Protein AF-A0A818DZ28-F1 (afdb_monomer)

Structure (mmCIF, N/CA/C/O backbone):
data_AF-A0A818DZ28-F1
#
_entry.id   AF-A0A818DZ28-F1
#
loop_
_atom_site.group_PDB
_atom_site.id
_atom_site.type_symbol
_atom_site.label_atom_id
_atom_site.label_alt_id
_atom_site.label_comp_id
_atom_site.label_asym_id
_atom_site.label_entity_id
_atom_site.label_seq_id
_atom_site.pdbx_PDB_ins_code
_atom_site.Cartn_x
_atom_site.Cartn_y
_atom_site.Cartn_z
_atom_site.occupancy
_atom_site.B_iso_or_equiv
_atom_site.auth_seq_id
_atom_site.auth_comp_id
_atom_site.auth_asym_id
_atom_site.auth_atom_id
_atom_site.pdbx_PDB_model_num
ATOM 1 N N . MET A 1 1 ? 13.910 -17.645 -46.903 1.00 55.16 1 MET A N 1
ATOM 2 C CA . MET A 1 1 ? 12.632 -18.043 -47.536 1.00 55.16 1 MET A CA 1
ATOM 3 C C . MET A 1 1 ? 12.009 -19.127 -46.665 1.00 55.16 1 MET A C 1
ATOM 5 O O . MET A 1 1 ? 12.699 -20.093 -46.375 1.00 55.16 1 MET A O 1
ATOM 9 N N . LEU A 1 2 ? 10.792 -18.941 -46.143 1.00 74.50 2 LEU A N 1
ATOM 10 C CA . LEU A 1 2 ? 10.146 -19.965 -45.307 1.00 74.50 2 LEU A CA 1
ATOM 11 C C . LEU A 1 2 ? 9.501 -21.014 -46.217 1.00 74.50 2 LEU A C 1
ATOM 13 O O . LEU A 1 2 ? 8.626 -20.669 -47.005 1.00 74.50 2 LEU A O 1
ATOM 17 N N . ILE A 1 3 ? 9.931 -22.272 -46.110 1.00 79.69 3 ILE A N 1
ATOM 18 C CA . ILE A 1 3 ? 9.455 -23.380 -46.949 1.00 79.69 3 ILE A CA 1
ATOM 19 C C . ILE A 1 3 ? 8.639 -24.342 -46.080 1.00 79.69 3 ILE A C 1
ATOM 21 O O . ILE A 1 3 ? 9.000 -24.626 -44.937 1.00 79.69 3 ILE A O 1
ATOM 25 N N . CYS A 1 4 ? 7.501 -24.805 -46.597 1.00 85.44 4 CYS A N 1
ATOM 26 C CA . CYS A 1 4 ? 6.708 -25.859 -45.971 1.00 85.44 4 CYS A CA 1
ATOM 27 C C . CYS A 1 4 ? 7.100 -27.217 -46.561 1.00 85.44 4 CYS A C 1
ATOM 29 O O . CYS A 1 4 ? 7.075 -27.376 -47.777 1.00 85.44 4 CYS A O 1
ATOM 31 N N . ASN A 1 5 ? 7.361 -28.208 -45.706 1.00 82.06 5 ASN A N 1
ATOM 32 C CA . ASN A 1 5 ? 7.690 -29.573 -46.135 1.00 82.06 5 ASN A CA 1
ATOM 33 C C . ASN A 1 5 ? 6.451 -30.466 -46.369 1.00 82.06 5 ASN A C 1
ATOM 35 O O . ASN A 1 5 ? 6.596 -31.614 -46.764 1.00 82.06 5 ASN A O 1
ATOM 39 N N . PHE A 1 6 ? 5.236 -29.956 -46.128 1.00 79.06 6 PHE A N 1
ATOM 40 C CA . PHE A 1 6 ? 3.972 -30.711 -46.170 1.00 79.06 6 PHE A CA 1
ATOM 41 C C . PHE A 1 6 ? 2.928 -30.033 -47.077 1.00 79.06 6 PHE A C 1
ATOM 43 O O . PHE A 1 6 ? 1.792 -29.791 -46.670 1.00 79.06 6 PHE A O 1
ATOM 50 N N . TYR A 1 7 ? 3.334 -29.657 -48.294 1.00 80.19 7 TYR A N 1
ATOM 51 C CA . TYR A 1 7 ? 2.456 -29.110 -49.347 1.00 80.19 7 TYR A CA 1
ATOM 52 C C . TYR A 1 7 ? 1.675 -27.829 -48.989 1.00 80.19 7 TYR A C 1
ATOM 54 O O . TYR A 1 7 ? 0.708 -27.477 -49.657 1.00 80.19 7 TYR A O 1
ATOM 62 N N . GLY A 1 8 ? 2.076 -27.104 -47.940 1.00 77.94 8 GLY A N 1
ATOM 63 C CA . GLY A 1 8 ? 1.452 -25.830 -47.565 1.00 77.94 8 GLY A CA 1
ATOM 64 C C . GLY A 1 8 ? 0.070 -25.944 -46.908 1.00 77.94 8 GLY A C 1
ATOM 65 O O . GLY A 1 8 ? -0.593 -24.924 -46.735 1.00 77.94 8 GLY A O 1
ATOM 66 N N . GLN A 1 9 ? -0.369 -27.148 -46.520 1.00 82.75 9 GLN A N 1
ATOM 67 C CA . GLN A 1 9 ? -1.714 -27.401 -45.973 1.00 82.75 9 GLN A CA 1
ATOM 68 C C . GLN A 1 9 ? -1.707 -27.832 -44.495 1.00 82.75 9 GLN A C 1
ATOM 70 O O . GLN A 1 9 ? -2.620 -28.502 -44.024 1.00 82.75 9 GLN A O 1
ATOM 75 N N . CYS A 1 10 ? -0.682 -27.447 -43.727 1.00 87.06 10 CYS A N 1
ATOM 76 C CA . CYS A 1 10 ? -0.612 -27.803 -42.307 1.00 87.06 10 CYS A CA 1
ATOM 77 C C . CYS A 1 10 ? -1.732 -27.127 -41.498 1.00 87.06 10 CYS A C 1
ATOM 79 O O . CYS A 1 10 ? -1.847 -25.898 -41.485 1.00 87.06 10 CYS A O 1
ATOM 81 N N . GLU A 1 11 ? -2.489 -27.907 -40.728 1.00 88.06 11 GLU A N 1
ATOM 82 C CA . GLU A 1 11 ? -3.416 -27.369 -39.735 1.00 88.06 11 GLU A CA 1
ATOM 83 C C . GLU A 1 11 ? -2.636 -26.777 -38.551 1.00 88.06 11 GLU A C 1
ATOM 85 O O . GLU A 1 11 ? -1.996 -27.503 -37.797 1.00 88.06 11 GLU A O 1
ATOM 90 N N . ILE A 1 12 ? -2.663 -25.452 -38.373 1.00 90.50 12 ILE A N 1
ATOM 91 C CA . ILE A 1 12 ? -1.916 -24.776 -37.299 1.00 90.50 12 ILE A CA 1
ATOM 92 C C . ILE A 1 12 ? -2.746 -24.672 -36.012 1.00 90.50 12 ILE A C 1
ATOM 94 O O . ILE A 1 12 ? -3.707 -23.901 -35.941 1.00 90.50 12 ILE A O 1
ATOM 98 N N . SER A 1 13 ? -2.307 -25.376 -34.974 1.00 87.50 13 SER A N 1
ATOM 99 C CA . SER A 1 13 ? -2.802 -25.376 -33.594 1.00 87.50 13 SER A CA 1
ATOM 100 C C . SER A 1 13 ? -1.737 -24.846 -32.617 1.00 87.50 13 SER A C 1
ATOM 102 O O . SER A 1 13 ? -0.574 -24.648 -32.976 1.00 87.50 13 SER A O 1
ATOM 104 N N . MET A 1 14 ? -2.103 -24.640 -31.345 1.00 85.69 14 MET A N 1
ATOM 105 C CA . MET A 1 14 ? -1.161 -24.184 -30.306 1.00 85.69 14 MET A CA 1
ATOM 106 C C . MET A 1 14 ? 0.054 -25.107 -30.139 1.00 85.69 14 MET A C 1
ATOM 108 O O . MET A 1 14 ? 1.146 -24.623 -29.850 1.00 85.69 14 MET A O 1
ATOM 112 N N . LYS A 1 15 ? -0.122 -26.417 -30.358 1.00 85.38 15 LYS A N 1
ATOM 113 C CA . LYS A 1 15 ? 0.929 -27.425 -30.167 1.00 85.38 15 LYS A CA 1
ATOM 114 C C . LYS A 1 15 ? 1.900 -27.504 -31.349 1.00 85.38 15 LYS A C 1
ATOM 116 O O . LYS A 1 15 ? 3.079 -27.755 -31.144 1.00 85.38 15 LYS A O 1
ATOM 121 N N . ASN A 1 16 ? 1.434 -27.259 -32.578 1.00 83.94 16 ASN A N 1
ATOM 122 C CA . ASN A 1 16 ? 2.227 -27.479 -33.798 1.00 83.94 16 ASN A CA 1
ATOM 123 C C . ASN A 1 16 ? 2.665 -26.187 -34.520 1.00 83.94 16 ASN A C 1
ATOM 125 O O . ASN A 1 16 ? 3.374 -26.253 -35.523 1.00 83.94 16 ASN A O 1
ATOM 129 N N . ARG A 1 17 ? 2.309 -25.001 -34.004 1.00 85.38 17 ARG A N 1
ATOM 130 C CA . ARG A 1 17 ? 2.643 -23.697 -34.615 1.00 85.38 17 ARG A CA 1
ATOM 131 C C . ARG A 1 17 ? 4.141 -23.443 -34.827 1.00 85.38 17 ARG A C 1
ATOM 133 O O . ARG A 1 17 ? 4.498 -22.565 -35.607 1.00 85.38 17 ARG A O 1
ATOM 140 N N . HIS A 1 18 ? 5.010 -24.156 -34.114 1.00 88.31 18 HIS A N 1
ATOM 141 C CA . HIS A 1 18 ? 6.466 -24.054 -34.258 1.00 88.31 18 HIS A CA 1
ATOM 142 C C . HIS A 1 18 ? 7.018 -24.983 -35.352 1.00 88.31 18 HIS A C 1
ATOM 144 O O . HIS A 1 18 ? 8.082 -24.704 -35.890 1.00 88.31 18 HIS A O 1
ATOM 150 N N . ALA A 1 19 ? 6.282 -26.039 -35.720 1.00 86.44 19 ALA A N 1
ATOM 151 C CA . ALA A 1 19 ? 6.727 -27.052 -36.677 1.00 86.44 19 ALA A CA 1
ATOM 152 C C . ALA A 1 19 ? 6.698 -26.562 -38.133 1.00 86.44 19 ALA A C 1
ATOM 154 O O . ALA A 1 19 ? 7.484 -27.021 -38.955 1.00 86.44 19 ALA A O 1
ATOM 155 N N . CYS A 1 20 ? 5.811 -25.617 -38.466 1.00 88.75 20 CYS A N 1
ATOM 156 C CA . CYS A 1 20 ? 5.755 -25.034 -39.804 1.00 88.75 20 CYS A CA 1
ATOM 157 C C . CYS A 1 20 ? 5.588 -23.505 -39.758 1.00 88.75 20 CYS A C 1
ATOM 159 O O . CYS A 1 20 ? 4.461 -22.996 -39.784 1.00 88.75 20 CYS A O 1
ATOM 161 N N . PRO A 1 21 ? 6.703 -22.750 -39.730 1.00 87.50 21 PRO A N 1
ATOM 162 C CA . PRO A 1 21 ? 6.676 -21.289 -39.774 1.00 87.50 21 PRO A CA 1
ATOM 163 C C . PRO A 1 21 ? 6.002 -20.736 -41.039 1.00 87.50 21 PRO A C 1
ATOM 165 O O . PRO A 1 21 ? 5.317 -19.720 -40.966 1.00 87.50 21 PRO A O 1
ATOM 168 N N . ALA A 1 22 ? 6.142 -21.428 -42.177 1.00 89.62 22 ALA A N 1
ATOM 169 C CA . ALA A 1 22 ? 5.539 -21.037 -43.452 1.00 89.62 22 ALA A CA 1
ATOM 170 C C . ALA A 1 22 ? 3.998 -21.048 -43.389 1.00 89.62 22 ALA A C 1
ATOM 172 O O . ALA A 1 22 ? 3.355 -20.030 -43.643 1.00 89.62 22 ALA A O 1
ATOM 173 N N . CYS A 1 23 ? 3.398 -22.163 -42.960 1.00 90.25 23 CYS A N 1
ATOM 174 C CA . CYS A 1 23 ? 1.943 -22.284 -42.820 1.00 90.25 23 CYS A CA 1
ATOM 175 C C . CYS A 1 23 ? 1.390 -21.409 -41.687 1.00 90.25 23 CYS A C 1
ATOM 177 O O . CYS A 1 23 ? 0.270 -20.904 -41.780 1.00 90.25 23 CYS A O 1
ATOM 179 N N . ARG A 1 24 ? 2.174 -21.178 -40.625 1.00 91.75 24 ARG A N 1
ATOM 180 C CA . ARG A 1 24 ? 1.807 -20.231 -39.565 1.00 91.75 24 ARG A CA 1
ATOM 181 C C . ARG A 1 24 ? 1.686 -18.812 -40.109 1.00 91.75 24 ARG A C 1
ATOM 183 O O . ARG A 1 24 ? 0.679 -18.159 -39.849 1.00 91.75 24 ARG A O 1
ATOM 190 N N . LEU A 1 25 ? 2.683 -18.356 -40.865 1.00 89.31 25 LEU A N 1
ATOM 191 C CA . LEU A 1 25 ? 2.668 -17.030 -41.471 1.00 89.31 25 LEU A CA 1
ATOM 192 C C . LEU A 1 25 ? 1.517 -16.891 -42.482 1.00 89.31 25 LEU A C 1
ATOM 194 O O . LEU A 1 25 ? 0.791 -15.902 -42.448 1.00 89.31 25 LEU A O 1
ATOM 198 N N . ALA A 1 26 ? 1.274 -17.913 -43.307 1.00 87.75 26 ALA A N 1
ATOM 199 C CA . ALA A 1 26 ? 0.129 -17.940 -44.222 1.00 87.75 26 ALA A CA 1
ATOM 200 C C . ALA A 1 26 ? -1.219 -17.837 -43.479 1.00 87.75 26 ALA A C 1
ATOM 202 O O . ALA A 1 26 ? -2.113 -17.101 -43.898 1.00 87.75 26 ALA A O 1
ATOM 203 N N . LYS A 1 27 ? -1.359 -18.513 -42.328 1.00 91.12 27 LYS A N 1
ATOM 204 C CA . LYS A 1 27 ? -2.544 -18.388 -41.469 1.00 91.12 27 LYS A CA 1
ATOM 205 C C . LYS A 1 27 ? -2.677 -16.982 -40.874 1.00 91.12 27 LYS A C 1
ATOM 207 O O . LYS A 1 27 ? -3.789 -16.469 -40.844 1.00 91.12 27 LYS A O 1
ATOM 212 N N . CYS A 1 28 ? -1.585 -16.345 -40.445 1.00 88.00 28 CYS A N 1
ATOM 213 C CA . CYS A 1 28 ? -1.595 -14.953 -39.973 1.00 88.00 28 CYS A CA 1
ATOM 214 C C . CYS A 1 28 ? -2.176 -13.997 -41.028 1.00 88.00 28 CYS A C 1
ATOM 216 O O . CYS A 1 28 ? -3.069 -13.214 -40.710 1.00 88.00 28 CYS A O 1
ATOM 218 N N . PHE A 1 29 ? -1.739 -14.117 -42.286 1.00 87.88 29 PHE A N 1
ATOM 219 C CA . PHE A 1 29 ? -2.288 -13.330 -43.395 1.00 87.88 29 PHE A CA 1
ATOM 220 C C . PHE A 1 29 ? -3.757 -13.658 -43.678 1.00 87.88 29 PHE A C 1
ATOM 222 O O . PHE A 1 29 ? -4.566 -12.748 -43.836 1.00 87.88 29 PHE A O 1
ATOM 229 N N . LYS A 1 30 ? -4.139 -14.944 -43.652 1.00 88.62 30 LYS A N 1
ATOM 230 C CA . LYS A 1 30 ? -5.541 -15.373 -43.813 1.00 88.62 30 LYS A CA 1
ATOM 231 C C . LYS A 1 30 ? -6.474 -14.772 -42.752 1.00 88.62 30 LYS A C 1
ATOM 233 O O . LYS A 1 30 ? -7.639 -14.528 -43.036 1.00 88.62 30 LYS A O 1
ATOM 238 N N . TRP A 1 31 ? -5.969 -14.543 -41.541 1.00 86.88 31 TRP A N 1
ATOM 239 C CA . TRP A 1 31 ? -6.702 -13.917 -40.435 1.00 86.88 31 TRP A CA 1
ATOM 240 C C . TRP A 1 31 ? -6.614 -12.379 -40.431 1.00 86.88 31 TRP A C 1
ATOM 242 O O . TRP A 1 31 ? -7.044 -11.748 -39.469 1.00 86.88 31 TRP A O 1
ATOM 252 N N . GLY A 1 32 ? -6.076 -11.767 -41.492 1.00 86.31 32 GLY A N 1
ATOM 253 C CA . GLY A 1 32 ? -6.082 -10.315 -41.678 1.00 86.31 32 GLY A CA 1
ATOM 254 C C . GLY A 1 32 ? -4.914 -9.569 -41.033 1.00 86.31 32 GLY A C 1
ATOM 255 O O . GLY A 1 32 ? -5.000 -8.357 -40.848 1.00 86.31 32 GLY A O 1
ATOM 256 N N . MET A 1 33 ? -3.813 -10.245 -40.683 1.00 84.50 33 MET A N 1
ATOM 257 C CA . MET A 1 33 ? -2.588 -9.534 -40.300 1.00 84.50 33 MET A CA 1
ATOM 258 C C . MET A 1 33 ? -1.968 -8.875 -41.534 1.00 84.50 33 MET A C 1
ATOM 260 O O . MET A 1 33 ? -1.627 -9.568 -42.487 1.00 84.50 33 MET A O 1
ATOM 264 N N . THR A 1 34 ? -1.788 -7.555 -41.513 1.00 83.06 34 THR A N 1
ATOM 265 C CA . THR A 1 34 ? -1.128 -6.817 -42.598 1.00 83.06 34 THR A CA 1
ATOM 266 C C . THR A 1 34 ? 0.324 -6.499 -42.258 1.00 83.06 34 THR A C 1
ATOM 268 O O . THR A 1 34 ? 0.703 -6.354 -41.092 1.00 83.06 34 THR A O 1
ATOM 271 N N . THR A 1 35 ? 1.159 -6.372 -43.288 1.00 74.75 35 THR A N 1
ATOM 272 C CA . THR A 1 35 ? 2.546 -5.910 -43.148 1.00 74.75 35 THR A CA 1
ATOM 273 C C . THR A 1 35 ? 2.654 -4.391 -43.014 1.00 74.75 35 THR A C 1
ATOM 275 O O . THR A 1 35 ? 3.746 -3.894 -42.782 1.00 74.75 35 THR A O 1
ATOM 278 N N . ASP A 1 36 ? 1.557 -3.636 -43.101 1.00 70.12 36 ASP A N 1
ATOM 279 C CA . ASP A 1 36 ? 1.592 -2.161 -43.110 1.00 70.12 36 ASP A CA 1
ATOM 280 C C . ASP A 1 36 ? 2.108 -1.561 -41.796 1.00 70.12 36 ASP A C 1
ATOM 282 O O . ASP A 1 36 ? 2.666 -0.468 -41.765 1.00 70.12 36 ASP A O 1
ATOM 286 N N . LYS A 1 37 ? 1.949 -2.293 -40.687 1.00 65.00 37 LYS A N 1
ATOM 287 C CA . LYS A 1 37 ? 2.491 -1.915 -39.371 1.00 65.00 37 LYS A CA 1
ATOM 288 C C . LYS A 1 37 ? 3.878 -2.508 -39.105 1.00 65.00 37 LYS A C 1
ATOM 290 O O . LYS A 1 37 ? 4.436 -2.302 -38.025 1.00 65.00 37 LYS A O 1
ATOM 295 N N . PHE A 1 38 ? 4.442 -3.241 -40.064 1.00 65.62 38 PHE A N 1
ATOM 296 C CA . PHE A 1 38 ? 5.801 -3.753 -39.979 1.00 65.62 38 PHE A CA 1
ATOM 297 C C . PHE A 1 38 ? 6.769 -2.587 -40.184 1.00 65.62 38 PHE A C 1
ATOM 299 O O . PHE A 1 38 ? 6.889 -2.060 -41.284 1.00 65.62 38 PHE A O 1
ATOM 306 N N . ARG A 1 39 ? 7.458 -2.151 -39.121 1.00 66.31 39 ARG A N 1
ATOM 307 C CA . ARG A 1 39 ? 8.561 -1.186 -39.247 1.00 66.31 39 ARG A CA 1
ATOM 308 C C . ARG A 1 39 ? 9.750 -1.910 -39.887 1.00 66.31 39 ARG A C 1
ATOM 310 O O . ARG A 1 39 ? 10.385 -2.689 -39.176 1.00 66.31 39 ARG A O 1
ATOM 317 N N . PRO A 1 40 ? 10.094 -1.667 -41.170 1.00 52.22 40 PRO A N 1
ATOM 318 C CA . PRO A 1 40 ? 11.078 -2.491 -41.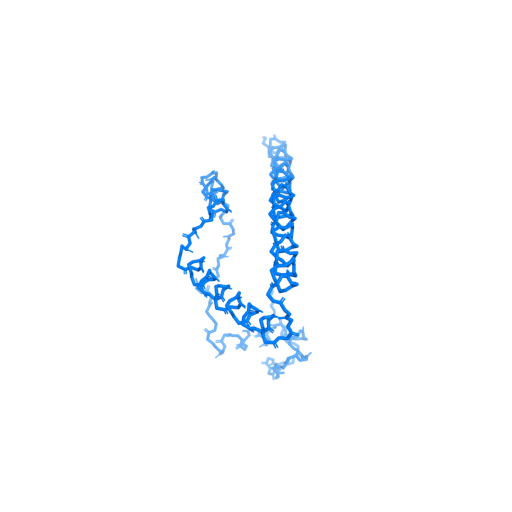877 1.00 52.22 40 PRO A CA 1
ATOM 319 C C . PRO A 1 40 ? 12.516 -2.211 -41.433 1.00 52.22 40 PRO A C 1
ATOM 321 O O . PRO A 1 40 ? 13.458 -2.855 -41.881 1.00 52.22 40 PRO A O 1
ATOM 324 N N . SER A 1 41 ? 12.721 -1.224 -40.567 1.00 48.56 41 SER A N 1
ATOM 325 C CA . SER A 1 41 ? 14.038 -0.809 -40.116 1.00 48.56 41 SER A CA 1
ATOM 326 C C . SER A 1 41 ? 13.854 -0.096 -38.789 1.00 48.56 41 SER A C 1
ATOM 328 O O . SER A 1 41 ? 13.004 0.794 -38.661 1.00 48.56 41 SER A O 1
ATOM 330 N N . ARG A 1 42 ? 14.664 -0.443 -37.790 1.00 53.78 42 ARG A N 1
ATOM 331 C CA . ARG A 1 42 ? 14.978 0.510 -36.730 1.00 53.78 42 ARG A CA 1
ATOM 332 C C . ARG A 1 42 ? 15.723 1.654 -37.418 1.00 53.78 42 ARG A C 1
ATOM 334 O O . ARG A 1 42 ? 16.940 1.629 -37.502 1.00 53.78 42 ARG A O 1
ATOM 341 N N . GLN A 1 43 ? 14.997 2.636 -37.949 1.00 50.91 43 GLN A N 1
ATOM 342 C CA . GLN A 1 43 ? 15.562 3.969 -38.070 1.00 50.91 43 GLN A CA 1
ATOM 343 C C . GLN A 1 43 ? 15.835 4.400 -36.633 1.00 50.91 43 GLN A C 1
ATOM 345 O O . GLN A 1 43 ? 14.922 4.791 -35.898 1.00 50.91 43 GLN A O 1
ATOM 350 N N . ILE A 1 44 ? 17.074 4.189 -36.198 1.00 51.19 44 ILE A N 1
ATOM 351 C CA . ILE A 1 44 ? 17.634 4.834 -35.022 1.00 51.19 44 ILE A CA 1
ATOM 352 C C . ILE A 1 44 ? 17.483 6.321 -35.328 1.00 51.19 44 ILE A C 1
ATOM 354 O O . ILE A 1 44 ? 18.168 6.857 -36.193 1.00 51.19 44 ILE A O 1
ATOM 358 N N . LYS A 1 45 ? 16.468 6.961 -34.740 1.00 47.91 45 LYS A N 1
ATOM 359 C CA . LYS A 1 45 ? 16.256 8.388 -34.972 1.00 47.91 45 LYS A CA 1
ATOM 360 C C . LYS A 1 45 ? 17.437 9.120 -34.327 1.00 47.91 45 LYS A C 1
ATOM 362 O O . LYS A 1 45 ? 17.700 8.854 -33.152 1.00 47.91 45 LYS A O 1
ATOM 367 N N . PRO A 1 46 ? 18.140 10.002 -35.055 1.00 46.66 46 PRO A N 1
ATOM 368 C CA . PRO A 1 46 ? 19.327 10.670 -34.542 1.00 46.66 46 PRO A CA 1
ATOM 369 C C . PRO A 1 46 ? 18.956 11.495 -33.308 1.00 46.66 46 PRO A C 1
ATOM 371 O O . PRO A 1 46 ? 18.051 12.318 -33.383 1.00 46.66 46 PRO A O 1
ATOM 374 N N . LYS A 1 47 ? 19.621 11.186 -32.186 1.00 51.09 47 LYS A N 1
ATOM 375 C CA . LYS A 1 47 ? 19.890 11.941 -30.938 1.00 51.09 47 LYS A CA 1
ATOM 376 C C . LYS A 1 47 ? 18.770 12.765 -30.241 1.00 51.09 47 LYS A C 1
ATOM 378 O O . LYS A 1 47 ? 18.918 13.056 -29.062 1.00 51.09 47 LYS A O 1
ATOM 383 N N . THR A 1 48 ? 17.612 13.061 -30.842 1.00 49.22 48 THR A N 1
ATOM 384 C CA . THR A 1 48 ? 16.577 13.958 -30.271 1.00 49.22 48 THR A CA 1
ATOM 385 C C . THR A 1 48 ? 15.430 13.234 -29.539 1.00 49.22 48 THR A C 1
ATOM 387 O O . THR A 1 48 ? 14.706 13.856 -28.773 1.00 49.22 48 THR A O 1
ATOM 390 N N . ILE A 1 49 ? 15.233 11.917 -29.723 1.00 48.91 49 ILE A N 1
ATOM 391 C CA . ILE A 1 49 ? 14.132 11.164 -29.061 1.00 48.91 49 ILE A CA 1
ATOM 392 C C . ILE A 1 49 ? 14.528 10.577 -27.696 1.00 48.91 49 ILE A C 1
ATOM 394 O O . ILE A 1 49 ? 13.654 10.307 -26.870 1.00 48.91 49 ILE A O 1
ATOM 398 N N . ILE A 1 50 ? 15.822 10.381 -27.431 1.00 50.84 50 ILE A N 1
ATOM 399 C CA . ILE A 1 50 ? 16.286 9.778 -26.171 1.00 50.84 50 ILE A CA 1
ATOM 400 C C . ILE A 1 50 ? 16.043 10.742 -24.996 1.00 50.84 50 ILE A C 1
ATOM 402 O O . ILE A 1 50 ? 15.520 10.314 -23.969 1.00 50.84 50 ILE A O 1
ATOM 406 N N . SER A 1 51 ? 16.258 12.050 -25.185 1.00 47.00 51 SER A N 1
ATOM 407 C CA . SER A 1 51 ? 15.920 13.076 -24.184 1.00 47.00 51 SER A CA 1
ATOM 408 C C . SER A 1 51 ? 14.410 13.166 -23.904 1.00 47.00 51 SER A C 1
ATOM 410 O O . SER A 1 51 ? 14.001 13.228 -22.747 1.00 47.00 51 SER A O 1
ATOM 412 N N . LEU A 1 52 ? 13.566 13.052 -24.938 1.00 50.53 52 LEU A N 1
ATOM 413 C CA . LEU A 1 52 ? 12.100 13.070 -24.807 1.00 50.53 52 LEU A CA 1
ATOM 414 C C . LEU A 1 52 ? 11.524 11.820 -24.114 1.00 50.53 52 LEU A C 1
ATOM 416 O O . LEU A 1 52 ? 10.500 11.907 -23.438 1.00 50.53 52 LEU A O 1
ATOM 420 N N . ARG A 1 53 ? 12.162 10.648 -24.248 1.00 44.69 53 ARG A N 1
ATOM 421 C CA . ARG A 1 53 ? 11.714 9.409 -23.577 1.00 44.69 53 ARG A CA 1
ATOM 422 C C . ARG A 1 53 ? 12.248 9.245 -22.157 1.00 44.69 53 ARG A C 1
ATO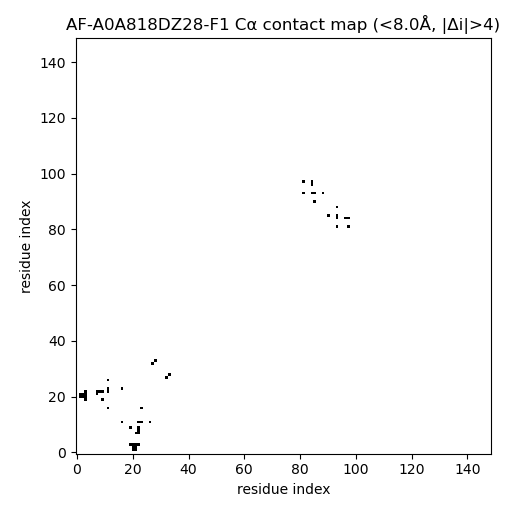M 424 O O . ARG A 1 53 ? 11.583 8.584 -21.361 1.00 44.69 53 ARG A O 1
ATOM 431 N N . LEU A 1 54 ? 13.395 9.840 -21.834 1.00 49.97 54 LEU A N 1
ATOM 432 C CA . LEU A 1 54 ? 13.887 9.914 -20.455 1.00 49.97 54 LEU A CA 1
ATOM 433 C C . LEU A 1 54 ? 13.031 10.871 -19.610 1.00 49.97 54 LEU A C 1
ATOM 435 O O . LEU A 1 54 ? 12.709 10.545 -18.474 1.00 49.97 54 LEU A O 1
ATOM 439 N N . GLN A 1 55 ? 12.546 11.980 -20.183 1.00 48.56 55 GLN A N 1
ATOM 440 C CA . GLN A 1 55 ? 11.621 12.887 -19.484 1.00 48.56 55 GLN A CA 1
ATOM 441 C C . GLN A 1 55 ? 10.209 12.305 -19.285 1.00 48.56 55 GLN A C 1
ATOM 443 O O . GLN A 1 55 ? 9.582 12.571 -18.263 1.00 48.56 55 GLN A O 1
ATOM 448 N N . ALA A 1 56 ? 9.714 11.466 -20.202 1.00 46.03 56 ALA A N 1
ATOM 449 C CA . ALA A 1 56 ? 8.363 10.897 -20.110 1.00 46.03 56 ALA A CA 1
ATOM 450 C C . ALA A 1 56 ? 8.207 9.759 -19.078 1.00 46.03 56 ALA A C 1
ATOM 452 O O . ALA A 1 56 ? 7.080 9.398 -18.748 1.00 46.03 56 ALA A O 1
ATOM 453 N N . ARG A 1 57 ? 9.303 9.184 -18.559 1.00 45.44 57 ARG A N 1
ATOM 454 C CA . ARG A 1 57 ? 9.245 8.175 -17.481 1.00 45.44 57 ARG A CA 1
ATOM 455 C C . ARG A 1 57 ? 9.258 8.769 -16.068 1.00 45.44 57 ARG A C 1
ATOM 457 O O . ARG A 1 57 ? 9.012 8.031 -15.120 1.00 45.44 57 ARG A O 1
ATOM 464 N N . CYS A 1 58 ? 9.453 10.083 -15.932 1.00 43.00 58 CYS A N 1
ATOM 465 C CA . CYS A 1 58 ? 9.573 10.771 -14.643 1.00 43.00 58 CYS A CA 1
ATOM 466 C C . CYS A 1 58 ? 8.492 11.841 -14.404 1.00 43.00 58 CYS A C 1
ATOM 468 O O . CYS A 1 58 ? 8.771 12.872 -13.795 1.00 43.00 58 CYS A O 1
ATOM 470 N N . GLN A 1 59 ? 7.246 11.619 -14.832 1.00 45.59 59 GLN A N 1
ATOM 471 C CA . GLN A 1 59 ? 6.116 12.373 -14.278 1.00 45.59 59 GLN A CA 1
ATOM 472 C C . GLN A 1 59 ? 5.071 11.426 -13.686 1.00 45.59 59 GLN A C 1
ATOM 474 O O . GLN A 1 59 ? 4.426 10.692 -14.433 1.00 45.59 59 GLN A O 1
ATOM 479 N N . PRO A 1 60 ? 4.852 11.443 -12.355 1.00 49.66 60 PRO A N 1
ATOM 480 C CA . PRO A 1 60 ? 3.636 10.887 -11.803 1.00 49.66 60 PRO A CA 1
ATOM 481 C C . PRO A 1 60 ? 2.522 11.891 -12.101 1.00 49.66 60 PRO A C 1
ATOM 483 O O . PRO A 1 60 ? 2.422 12.934 -11.450 1.00 49.66 60 PRO A O 1
ATOM 486 N N . GLU A 1 61 ? 1.702 11.598 -13.104 1.00 43.34 61 GLU A N 1
ATOM 487 C CA . GLU A 1 61 ? 0.428 12.282 -13.303 1.00 43.34 61 GLU A CA 1
ATOM 488 C C . GLU A 1 61 ? -0.441 11.955 -12.076 1.00 43.34 61 GLU A C 1
ATOM 490 O O . GLU A 1 61 ? -0.948 10.844 -11.913 1.00 43.34 61 GLU A O 1
ATOM 495 N N . ARG A 1 62 ? -0.480 12.873 -11.103 1.00 54.47 62 ARG A N 1
ATOM 496 C CA . ARG A 1 62 ? -1.239 12.679 -9.864 1.00 54.47 62 ARG A CA 1
ATOM 497 C C . ARG A 1 62 ? -2.702 12.935 -10.176 1.00 54.47 62 ARG A C 1
ATOM 499 O O . ARG A 1 62 ? -3.154 14.072 -10.127 1.00 54.47 62 ARG A O 1
ATOM 506 N N . ASP A 1 63 ? -3.433 11.876 -10.473 1.00 52.16 63 ASP A N 1
ATOM 507 C CA . ASP A 1 63 ? -4.888 11.893 -10.432 1.00 52.16 63 ASP A CA 1
ATOM 508 C C . ASP A 1 63 ? -5.336 12.012 -8.957 1.00 52.16 63 ASP A C 1
ATOM 510 O O . ASP A 1 63 ? -5.281 11.054 -8.178 1.00 52.16 63 ASP A O 1
ATOM 514 N N . LEU A 1 64 ? -5.683 13.233 -8.526 1.00 56.41 64 LEU A N 1
ATOM 515 C CA . LEU A 1 64 ? -6.085 13.541 -7.144 1.00 56.41 64 LEU A CA 1
ATOM 516 C C . LEU A 1 64 ? -7.480 12.997 -6.777 1.00 56.41 64 LEU A C 1
ATOM 518 O O . LEU A 1 64 ? -7.878 13.096 -5.613 1.00 56.41 64 LEU A O 1
ATOM 522 N N . THR A 1 65 ? -8.209 12.377 -7.707 1.00 59.94 65 THR A N 1
ATOM 523 C CA . THR A 1 65 ? -9.534 11.792 -7.437 1.00 59.94 65 THR A CA 1
ATOM 524 C C . THR A 1 65 ? -9.446 10.503 -6.606 1.00 59.94 65 THR A C 1
ATOM 526 O O . THR A 1 65 ? -10.346 10.189 -5.828 1.00 59.94 65 THR A O 1
ATOM 529 N N . ASN A 1 66 ? -8.321 9.789 -6.683 1.00 72.44 66 ASN A N 1
ATOM 530 C CA . ASN A 1 66 ? -8.073 8.551 -5.939 1.00 72.44 66 ASN A CA 1
ATOM 531 C C . ASN A 1 66 ? -7.849 8.752 -4.412 1.00 72.44 66 ASN A C 1
ATOM 533 O O . ASN A 1 66 ? -8.505 8.078 -3.615 1.00 72.44 66 ASN A O 1
ATOM 537 N N . PRO A 1 67 ? -6.999 9.691 -3.939 1.00 79.94 67 PRO A N 1
ATOM 538 C CA . PRO A 1 67 ? -6.738 9.862 -2.504 1.00 79.94 67 PRO A CA 1
ATOM 539 C C . PRO A 1 67 ? -7.948 10.338 -1.687 1.00 79.94 67 PRO A C 1
ATOM 541 O O . PRO A 1 67 ? -8.078 9.935 -0.533 1.00 79.94 67 PRO A O 1
ATOM 544 N N . ILE A 1 68 ? -8.843 11.154 -2.257 1.00 81.19 68 ILE A N 1
ATOM 545 C CA . ILE A 1 68 ? -10.035 11.646 -1.541 1.00 81.19 68 ILE A CA 1
ATOM 546 C C . ILE A 1 68 ? -10.978 10.482 -1.214 1.00 81.19 68 ILE A C 1
ATOM 548 O O . ILE A 1 68 ? -11.362 10.305 -0.059 1.00 81.19 68 ILE A O 1
ATOM 552 N N . HIS A 1 69 ? -11.279 9.629 -2.195 1.00 82.00 69 HIS A N 1
ATOM 553 C CA . HIS A 1 69 ? -12.123 8.453 -1.972 1.00 82.00 69 HIS A CA 1
ATOM 554 C C . HIS A 1 69 ? -11.508 7.452 -0.990 1.00 82.00 69 HIS A C 1
ATOM 556 O O . HIS A 1 69 ? -12.217 6.861 -0.174 1.00 82.00 69 HIS A O 1
ATOM 562 N N . ILE A 1 70 ? -10.185 7.277 -1.020 1.00 82.38 70 ILE A N 1
ATOM 563 C CA . ILE A 1 70 ? -9.496 6.416 -0.052 1.00 82.38 70 ILE A CA 1
ATOM 564 C C . ILE A 1 70 ? -9.695 6.941 1.379 1.00 82.38 70 ILE A C 1
ATOM 566 O O . ILE A 1 70 ? -9.975 6.148 2.282 1.00 82.38 70 ILE A O 1
ATOM 570 N N . LEU A 1 71 ? -9.608 8.258 1.592 1.00 83.12 71 LEU A N 1
ATOM 571 C CA . LEU A 1 71 ? -9.829 8.870 2.908 1.00 83.12 71 LEU A CA 1
ATOM 572 C C . LEU A 1 71 ? -11.271 8.685 3.397 1.00 83.12 71 LEU A C 1
ATOM 574 O O . LEU A 1 71 ? -11.490 8.368 4.567 1.00 83.12 71 LEU A O 1
ATOM 578 N N . GLU A 1 72 ? -12.262 8.820 2.515 1.00 87.56 72 GLU A N 1
ATOM 579 C CA . GLU A 1 72 ? -13.671 8.577 2.860 1.00 87.56 72 GLU A CA 1
A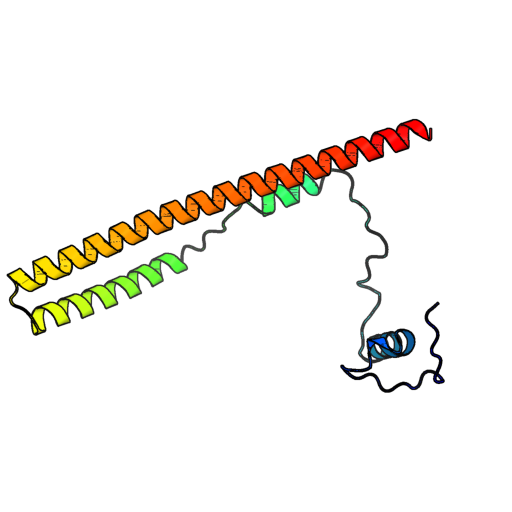TOM 580 C C . GLU A 1 72 ? -13.912 7.138 3.329 1.00 87.56 72 GLU A C 1
ATOM 582 O O . GLU A 1 72 ? -14.614 6.901 4.318 1.00 87.56 72 GLU A O 1
ATOM 587 N N . ILE A 1 73 ? -13.305 6.169 2.641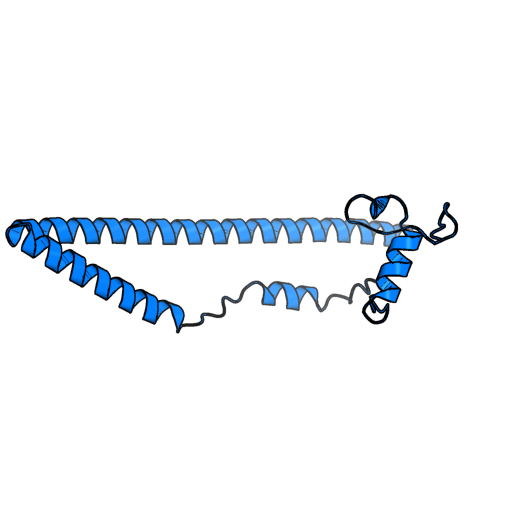 1.00 88.50 73 ILE A N 1
ATOM 588 C CA . ILE A 1 73 ? -13.382 4.754 3.012 1.00 88.50 73 ILE A CA 1
ATOM 589 C C . ILE A 1 73 ? -12.732 4.536 4.382 1.00 88.50 73 ILE A C 1
ATOM 591 O O . ILE A 1 73 ? -13.334 3.911 5.259 1.00 88.50 73 ILE A O 1
ATOM 595 N N . GLN A 1 74 ? -11.534 5.082 4.598 1.00 87.44 74 GLN A N 1
ATOM 596 C CA . GLN A 1 74 ? -10.825 4.975 5.876 1.00 87.44 74 GLN A CA 1
ATOM 597 C C . GLN A 1 74 ? -11.635 5.564 7.037 1.00 87.44 74 GLN A C 1
ATOM 599 O O . GLN A 1 74 ? -11.732 4.932 8.092 1.00 87.44 74 GLN A O 1
ATOM 604 N N . ASN A 1 75 ? -12.285 6.711 6.829 1.00 89.69 75 ASN A N 1
ATOM 605 C CA . ASN A 1 75 ? -13.141 7.339 7.835 1.00 89.69 75 ASN A CA 1
ATOM 606 C C . ASN A 1 75 ? -14.324 6.444 8.226 1.00 89.69 75 ASN A C 1
ATOM 608 O O . ASN A 1 75 ? -14.601 6.284 9.417 1.00 89.69 75 ASN A O 1
ATOM 612 N N . LYS A 1 76 ? -14.976 5.787 7.257 1.00 94.31 76 LYS A N 1
ATOM 613 C CA . LYS A 1 76 ? -16.058 4.830 7.547 1.00 94.31 76 LYS A CA 1
ATOM 614 C C . LYS A 1 76 ? -15.571 3.649 8.388 1.00 94.31 76 LYS A C 1
ATOM 616 O O . LYS A 1 76 ? -16.237 3.264 9.348 1.00 94.31 76 LYS A O 1
ATOM 621 N N . TYR A 1 77 ? -14.405 3.087 8.071 1.00 91.75 77 TYR A N 1
ATOM 622 C CA . TYR A 1 77 ? -13.834 1.997 8.869 1.00 91.75 77 TYR A CA 1
ATOM 623 C C . TYR A 1 77 ? -13.467 2.439 10.288 1.00 91.75 77 TYR A C 1
ATOM 625 O O . TYR A 1 77 ? -13.721 1.693 11.236 1.00 91.75 77 TYR A O 1
ATOM 633 N N . ALA A 1 78 ? -12.921 3.646 10.453 1.00 92.00 78 ALA A N 1
ATOM 634 C CA . ALA A 1 78 ? -12.612 4.204 11.767 1.00 92.00 78 ALA A CA 1
ATOM 635 C C . ALA A 1 78 ? -13.877 4.369 12.625 1.00 92.00 78 ALA A C 1
ATOM 637 O O . ALA A 1 78 ? -13.875 4.002 13.801 1.00 92.00 78 ALA A O 1
ATOM 638 N N . GLU A 1 79 ? -14.975 4.841 12.031 1.00 94.62 79 GLU A N 1
ATOM 639 C CA . GLU A 1 79 ? -16.261 4.988 12.716 1.00 94.62 79 GLU A CA 1
ATOM 640 C C . GLU A 1 79 ? -16.831 3.636 13.173 1.00 94.62 79 GLU A C 1
ATOM 642 O O . GLU A 1 79 ? -17.258 3.489 14.322 1.00 94.62 79 GLU A O 1
ATOM 647 N N . VAL A 1 80 ? -16.802 2.623 12.300 1.00 95.69 80 VAL A N 1
ATOM 648 C CA . VAL A 1 80 ? -17.255 1.263 12.634 1.00 95.69 80 VAL A CA 1
ATOM 649 C C . VAL A 1 80 ? -16.389 0.655 13.738 1.00 95.69 80 VAL A C 1
ATOM 651 O O . VAL A 1 80 ? -16.922 0.095 14.698 1.00 95.69 80 VAL A O 1
ATOM 654 N N . ALA A 1 81 ? -15.064 0.802 13.649 1.00 93.12 81 ALA A N 1
ATOM 655 C CA . ALA A 1 81 ? -14.140 0.320 14.671 1.00 93.12 81 ALA A CA 1
ATOM 656 C C . ALA A 1 81 ? -14.387 1.001 16.025 1.00 93.12 81 ALA A C 1
ATOM 658 O O . ALA A 1 81 ? -14.417 0.329 17.058 1.00 93.12 81 ALA A O 1
ATOM 659 N N . TRP A 1 82 ? -14.628 2.313 16.030 1.00 95.56 82 TRP A N 1
ATOM 660 C CA . TRP A 1 82 ? -14.949 3.064 17.241 1.00 95.56 82 TRP A CA 1
ATOM 661 C C . TRP A 1 82 ? -16.263 2.599 17.879 1.00 95.56 82 TRP A C 1
ATOM 663 O O . TRP A 1 82 ? -16.291 2.274 19.068 1.00 95.56 82 TRP A O 1
ATOM 673 N N . LYS A 1 83 ? -17.336 2.477 17.086 1.00 95.12 83 LYS A N 1
ATOM 674 C CA . LYS A 1 83 ? -18.635 1.960 17.551 1.00 95.12 83 LYS A CA 1
ATOM 675 C C . LYS A 1 83 ? -18.508 0.554 18.136 1.00 95.12 83 LYS A C 1
ATOM 677 O O . LYS A 1 83 ? -19.058 0.282 19.201 1.00 95.12 83 LYS A O 1
ATOM 682 N N . TYR A 1 84 ? -17.738 -0.319 17.488 1.00 95.69 84 TYR A N 1
ATOM 683 C CA . TYR A 1 84 ? -17.464 -1.664 17.990 1.00 95.69 84 TYR A CA 1
ATOM 684 C C . TYR A 1 84 ? -16.713 -1.649 19.330 1.00 95.69 84 TYR A C 1
ATOM 686 O O . TYR A 1 84 ? -17.055 -2.396 20.249 1.00 95.69 84 TYR A O 1
ATOM 694 N N . LEU A 1 85 ? -15.704 -0.786 19.469 1.00 95.31 85 LEU A N 1
ATOM 695 C CA . LEU A 1 85 ? -14.946 -0.658 20.712 1.00 95.31 85 LEU A CA 1
ATOM 696 C C . LEU A 1 85 ? -15.795 -0.103 21.857 1.00 95.31 85 LEU A C 1
ATOM 698 O O . LEU A 1 85 ? -15.605 -0.530 22.993 1.00 95.31 85 LEU A O 1
ATOM 702 N N . LEU A 1 86 ? -16.724 0.813 21.584 1.00 95.38 86 LEU A N 1
ATOM 703 C CA . LEU A 1 86 ? -17.679 1.296 22.586 1.00 95.38 86 LEU A CA 1
ATOM 704 C C . LEU A 1 86 ? -18.721 0.240 22.959 1.00 95.38 86 LEU A C 1
ATOM 706 O O . LEU A 1 86 ? -19.107 0.153 24.118 1.00 95.38 86 LEU A O 1
ATOM 710 N N . TYR A 1 87 ? -19.158 -0.576 21.999 1.00 96.06 87 TYR A N 1
ATOM 711 C CA . TYR A 1 87 ? -20.082 -1.677 22.268 1.00 96.06 87 TYR A CA 1
ATOM 712 C C . TYR A 1 87 ? -19.453 -2.751 23.168 1.00 96.06 87 TYR A C 1
ATOM 714 O O . TYR A 1 87 ? -20.123 -3.315 24.029 1.00 96.06 87 TYR A O 1
ATOM 722 N N . ARG A 1 88 ? -18.161 -3.042 22.974 1.00 95.12 88 ARG A N 1
ATOM 723 C CA . ARG A 1 88 ? -17.479 -4.159 23.643 1.00 95.12 88 ARG A CA 1
ATOM 724 C C . ARG A 1 88 ? -16.733 -3.781 24.928 1.00 95.12 88 ARG A C 1
ATOM 726 O O . ARG A 1 88 ? -16.500 -4.659 25.756 1.00 95.12 88 ARG A O 1
ATOM 733 N N . TYR A 1 89 ? -16.317 -2.527 25.092 1.00 95.69 89 TYR A N 1
ATOM 734 C CA . TYR A 1 89 ? -15.462 -2.095 26.203 1.00 95.69 89 TYR A CA 1
ATOM 735 C C . TYR A 1 89 ? -15.991 -0.820 26.867 1.00 95.69 89 TYR A C 1
ATOM 737 O O . TYR A 1 89 ? -16.711 -0.033 26.261 1.00 95.69 89 TYR A O 1
ATOM 745 N N . CYS A 1 90 ? -15.588 -0.582 28.119 1.00 94.56 90 CYS A N 1
ATOM 746 C CA . CYS A 1 90 ? -15.840 0.694 28.789 1.00 94.56 90 CYS A CA 1
ATOM 747 C C . CYS A 1 90 ? -15.086 1.832 28.092 1.00 94.56 90 CYS A C 1
ATOM 749 O O . CYS A 1 90 ? -13.937 1.653 27.690 1.00 94.56 90 CYS A O 1
ATOM 751 N N . TYR A 1 91 ? -15.680 3.030 28.076 1.00 94.38 91 TYR A N 1
ATOM 752 C CA . TYR A 1 91 ? -15.168 4.219 27.381 1.00 94.38 91 TYR A CA 1
ATOM 753 C C . TYR A 1 91 ? -13.649 4.426 27.509 1.00 94.38 91 TYR A C 1
ATOM 755 O O . TYR A 1 91 ? -12.953 4.584 26.509 1.00 94.38 91 TYR A O 1
ATOM 763 N N . ARG A 1 92 ? -13.105 4.360 28.733 1.00 94.69 92 ARG A N 1
ATOM 764 C CA . ARG A 1 92 ? -11.667 4.560 28.992 1.00 94.69 92 ARG A CA 1
ATOM 765 C C . ARG A 1 92 ? -10.781 3.528 28.285 1.00 94.69 92 ARG A C 1
ATOM 767 O O . ARG A 1 92 ? -9.726 3.871 27.759 1.00 94.69 92 ARG A O 1
ATOM 774 N N . GLU A 1 93 ? -11.213 2.274 28.276 1.00 94.62 93 GLU A N 1
ATOM 775 C CA . GLU A 1 93 ? -10.497 1.168 27.643 1.00 94.62 93 GLU A CA 1
ATOM 776 C C . GLU A 1 93 ? -10.657 1.217 26.115 1.00 94.62 93 GLU A C 1
ATOM 778 O O . GLU A 1 93 ? -9.687 1.001 25.387 1.00 94.62 93 GLU A O 1
ATOM 783 N N . SER A 1 94 ? -11.841 1.598 25.624 1.00 95.88 94 SER A N 1
ATOM 784 C CA . SER A 1 94 ? -12.103 1.839 24.199 1.00 95.88 94 SER A CA 1
ATOM 785 C C . SER A 1 94 ? -11.186 2.927 23.639 1.00 95.88 94 SER A C 1
ATOM 787 O O . SER A 1 94 ? -10.544 2.705 22.614 1.00 95.88 94 SER A O 1
ATOM 789 N N . VAL A 1 95 ? -11.053 4.064 24.337 1.00 95.94 95 VAL A N 1
ATOM 790 C CA . VAL A 1 95 ? -10.144 5.159 23.949 1.00 95.94 95 VAL A CA 1
ATOM 791 C C . VAL A 1 95 ? -8.702 4.665 23.877 1.00 95.94 95 VAL A C 1
ATOM 793 O O . VAL A 1 95 ? -8.031 4.883 22.871 1.00 95.94 95 VAL A O 1
ATOM 796 N N . LYS A 1 96 ? -8.224 3.957 24.909 1.00 96.19 96 LYS A N 1
ATOM 797 C CA . LYS A 1 96 ? -6.845 3.4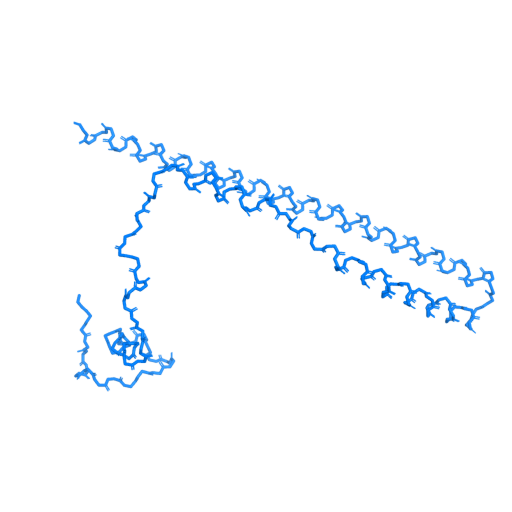47 24.948 1.00 96.19 96 LYS A CA 1
ATOM 798 C C . LYS A 1 96 ? -6.554 2.501 23.778 1.00 96.19 96 LYS A C 1
ATOM 800 O O . LYS A 1 96 ? -5.508 2.602 23.139 1.00 96.19 96 LYS A O 1
ATOM 805 N N . ARG A 1 97 ? -7.486 1.596 23.476 1.00 93.75 97 ARG A N 1
ATOM 806 C CA . ARG A 1 97 ? -7.354 0.639 22.366 1.00 93.75 97 ARG A CA 1
ATOM 807 C C . ARG A 1 97 ? -7.411 1.323 21.008 1.00 93.75 97 ARG A C 1
ATOM 809 O O . ARG A 1 97 ? -6.619 0.984 20.134 1.00 93.75 97 ARG A O 1
ATOM 816 N N . PHE A 1 98 ? -8.301 2.295 20.846 1.00 94.94 98 PHE A N 1
ATOM 817 C CA . PHE A 1 98 ? -8.411 3.054 19.607 1.00 94.94 98 PHE A CA 1
ATOM 818 C C . PHE A 1 98 ? -7.156 3.893 19.343 1.00 94.94 98 PHE A C 1
ATOM 820 O O . PHE A 1 98 ? -6.634 3.879 18.233 1.00 94.94 98 PHE A O 1
ATOM 827 N N . LEU A 1 99 ? -6.601 4.532 20.378 1.00 94.69 99 LEU A N 1
ATOM 828 C CA . LEU A 1 99 ? -5.336 5.260 20.284 1.00 94.69 99 LEU A CA 1
ATOM 829 C C . LEU A 1 99 ? -4.189 4.340 19.836 1.00 94.69 99 LEU A C 1
ATOM 831 O O . LEU A 1 99 ? -3.450 4.683 18.919 1.00 94.69 99 LEU A O 1
ATOM 835 N N . ASN A 1 100 ? -4.071 3.152 20.434 1.00 93.94 100 ASN A N 1
ATOM 836 C CA . ASN A 1 100 ? -3.047 2.179 20.045 1.00 93.94 100 ASN A CA 1
ATOM 837 C C . ASN A 1 100 ? -3.195 1.728 18.584 1.00 93.94 100 ASN A C 1
ATOM 839 O O . ASN A 1 100 ? -2.191 1.574 17.892 1.00 93.94 100 ASN A O 1
ATOM 843 N N . LEU A 1 101 ? -4.431 1.544 18.105 1.00 91.69 101 LEU A N 1
ATOM 844 C CA . LEU A 1 101 ? -4.693 1.233 16.697 1.00 91.69 101 LEU A CA 1
ATOM 845 C C . LEU A 1 101 ? -4.247 2.372 15.775 1.00 91.69 101 LEU A C 1
ATOM 847 O O . LEU A 1 101 ? -3.585 2.107 14.774 1.00 91.69 101 LEU A O 1
ATOM 851 N N . ILE A 1 102 ? -4.554 3.626 16.121 1.00 90.75 102 ILE A N 1
ATOM 852 C CA . ILE A 1 102 ? -4.113 4.796 15.346 1.00 90.75 102 ILE A CA 1
ATOM 853 C C . ILE A 1 102 ? -2.586 4.865 15.307 1.00 90.75 102 ILE A C 1
ATOM 855 O O . ILE A 1 102 ? -2.016 5.006 14.227 1.00 90.75 102 ILE A O 1
ATOM 859 N N . ILE A 1 103 ? -1.922 4.715 16.456 1.00 92.88 103 ILE A N 1
ATOM 860 C CA . ILE A 1 103 ? -0.456 4.731 16.539 1.00 92.88 103 ILE A CA 1
ATOM 861 C C . ILE A 1 103 ? 0.128 3.665 15.608 1.00 92.88 103 ILE A C 1
ATOM 863 O O . ILE A 1 103 ? 0.959 3.980 14.759 1.00 92.88 103 ILE A O 1
ATOM 867 N N . TRP A 1 104 ? -0.368 2.429 15.682 1.00 92.31 104 TRP A N 1
ATOM 868 C CA . TRP A 1 104 ? 0.115 1.341 14.834 1.00 92.31 104 TRP A CA 1
ATOM 869 C C . TRP A 1 104 ? -0.089 1.615 13.335 1.00 92.31 104 TRP A C 1
ATOM 871 O O . TRP A 1 104 ? 0.834 1.443 12.536 1.00 92.31 104 TRP A O 1
ATOM 881 N N . LEU A 1 105 ? -1.265 2.122 12.951 1.00 88.31 105 LEU A N 1
ATOM 882 C CA . LEU A 1 105 ? -1.549 2.512 11.567 1.00 88.31 105 LEU A CA 1
ATOM 883 C C . LEU A 1 105 ? -0.628 3.642 11.089 1.00 88.31 105 LEU A C 1
ATOM 885 O O . LEU A 1 105 ? -0.142 3.602 9.957 1.00 88.31 105 LEU A O 1
ATOM 889 N N . THR A 1 106 ? -0.346 4.641 11.929 1.00 88.12 106 THR A N 1
ATOM 890 C CA . THR A 1 106 ? 0.598 5.712 11.573 1.00 88.12 106 THR A CA 1
ATOM 891 C C . THR A 1 106 ? 2.023 5.187 11.402 1.00 88.12 106 THR A C 1
ATOM 893 O O . THR A 1 106 ? 2.676 5.542 10.421 1.00 88.12 106 THR A O 1
ATOM 896 N N . SER A 1 107 ? 2.484 4.270 12.261 1.00 90.50 107 SER A N 1
ATOM 897 C CA . SER A 1 107 ? 3.792 3.620 12.107 1.00 90.50 107 SER A CA 1
ATOM 898 C C . SER A 1 107 ? 3.911 2.859 10.785 1.00 90.50 107 SER A C 1
ATOM 900 O 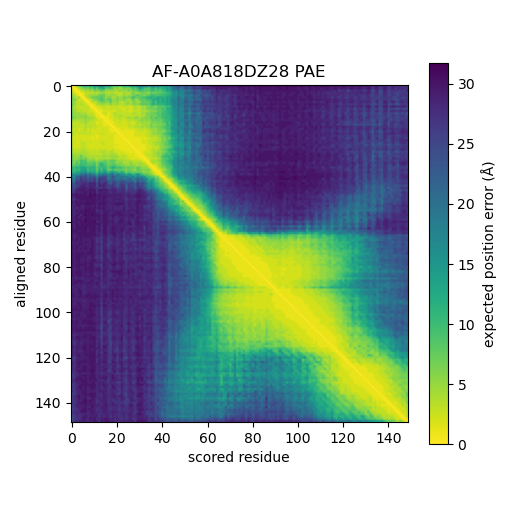O . SER A 1 107 ? 4.922 2.992 10.097 1.00 90.50 107 SER A O 1
ATOM 902 N N . ILE A 1 108 ? 2.876 2.117 10.377 1.00 87.88 108 ILE A N 1
ATOM 903 C CA . ILE A 1 108 ? 2.876 1.421 9.080 1.00 87.88 108 ILE A CA 1
ATOM 904 C C . ILE A 1 108 ? 2.940 2.403 7.917 1.00 87.88 108 ILE A C 1
ATOM 906 O O . ILE A 1 108 ? 3.690 2.171 6.974 1.00 87.88 108 ILE A O 1
ATOM 910 N N . ASN A 1 109 ? 2.183 3.500 7.971 1.00 83.25 109 ASN A N 1
ATOM 911 C CA . ASN A 1 109 ? 2.214 4.502 6.907 1.00 83.25 109 ASN A CA 1
ATOM 912 C C . ASN A 1 109 ? 3.609 5.123 6.748 1.00 83.25 109 ASN A C 1
ATOM 914 O O . ASN A 1 109 ? 4.068 5.295 5.620 1.00 83.25 109 ASN A O 1
ATOM 918 N N . ILE A 1 110 ? 4.303 5.398 7.856 1.00 89.00 110 ILE A N 1
ATOM 919 C CA . ILE A 1 110 ? 5.688 5.892 7.839 1.00 89.00 110 ILE A CA 1
ATOM 920 C C . ILE A 1 110 ? 6.626 4.853 7.213 1.00 89.00 110 ILE A C 1
ATOM 922 O O . ILE A 1 110 ? 7.409 5.192 6.325 1.00 89.00 110 ILE A O 1
ATOM 926 N N . LEU A 1 111 ? 6.523 3.585 7.621 1.00 86.81 111 LEU A N 1
ATOM 927 C CA . LEU A 1 111 ? 7.335 2.501 7.057 1.00 86.81 111 LEU A CA 1
ATOM 928 C C . LEU A 1 111 ? 7.080 2.317 5.558 1.00 86.81 111 LEU A C 1
ATOM 930 O O . LEU A 1 111 ? 8.021 2.175 4.783 1.00 86.81 111 LEU A O 1
ATOM 934 N N . LEU A 1 112 ? 5.818 2.362 5.135 1.00 86.31 112 LEU A N 1
ATOM 935 C CA . LEU A 1 112 ? 5.434 2.245 3.732 1.00 86.31 112 LEU A CA 1
ATOM 936 C C . LEU A 1 112 ? 5.955 3.429 2.911 1.00 86.31 112 LEU A C 1
ATOM 938 O O . LEU A 1 112 ? 6.431 3.237 1.793 1.00 86.31 112 LEU A O 1
ATOM 942 N N . ALA A 1 113 ? 5.881 4.647 3.452 1.00 82.44 113 ALA A N 1
ATOM 943 C CA . ALA A 1 113 ? 6.447 5.831 2.814 1.00 82.44 113 ALA A CA 1
ATOM 944 C C . ALA A 1 113 ? 7.965 5.687 2.647 1.00 82.44 113 ALA A C 1
ATOM 946 O O . ALA A 1 113 ? 8.475 5.893 1.549 1.00 82.44 113 ALA A O 1
ATOM 947 N N . HIS A 1 114 ? 8.670 5.238 3.688 1.00 85.94 114 HIS A N 1
ATOM 948 C CA . HIS A 1 114 ? 10.105 4.978 3.612 1.00 85.94 114 HIS A CA 1
ATOM 949 C C . HIS A 1 114 ? 10.439 3.879 2.588 1.00 85.94 114 HIS A C 1
ATOM 951 O O . HIS A 1 114 ? 11.377 4.033 1.804 1.00 85.94 114 HIS A O 1
ATOM 957 N N . ALA A 1 115 ? 9.677 2.785 2.553 1.00 81.00 115 ALA A N 1
ATOM 958 C CA . ALA A 1 115 ? 9.868 1.714 1.577 1.00 81.00 115 ALA A CA 1
ATOM 959 C C . ALA A 1 115 ? 9.665 2.214 0.138 1.00 81.00 115 ALA A C 1
ATOM 961 O O . ALA A 1 115 ? 10.457 1.889 -0.741 1.00 81.00 115 ALA A O 1
ATOM 962 N N . ARG A 1 116 ? 8.652 3.058 -0.102 1.00 80.31 116 ARG A N 1
ATOM 963 C CA . ARG A 1 116 ? 8.430 3.695 -1.411 1.00 80.31 116 ARG A CA 1
ATOM 964 C C . ARG A 1 116 ? 9.606 4.577 -1.819 1.00 80.31 116 ARG A C 1
ATOM 966 O O . ARG A 1 116 ? 10.035 4.493 -2.963 1.00 80.31 116 ARG A O 1
ATOM 973 N N . THR A 1 117 ? 10.143 5.376 -0.899 1.00 79.75 117 THR A N 1
ATOM 974 C CA . THR A 1 117 ? 11.331 6.201 -1.161 1.00 79.75 117 THR A CA 1
ATOM 975 C C . THR A 1 117 ? 12.541 5.344 -1.531 1.00 79.75 117 THR A C 1
ATOM 977 O O . THR A 1 117 ? 13.227 5.646 -2.500 1.00 79.75 117 THR A O 1
ATOM 980 N N . LEU A 1 118 ? 12.772 4.236 -0.822 1.00 79.12 118 LEU A N 1
ATOM 981 C CA . LEU A 1 118 ? 13.856 3.306 -1.155 1.00 79.12 118 LEU A CA 1
ATOM 982 C C . LEU A 1 118 ? 13.679 2.683 -2.544 1.00 79.12 118 LEU A C 1
ATOM 984 O O . LEU A 1 118 ? 14.641 2.616 -3.299 1.00 79.12 118 LEU A O 1
ATOM 988 N N . VAL A 1 119 ? 12.460 2.273 -2.903 1.00 81.81 119 VAL A N 1
ATOM 989 C CA . VAL A 1 119 ? 12.162 1.740 -4.244 1.00 81.81 119 VAL A CA 1
ATOM 990 C C . VAL A 1 119 ? 12.435 2.780 -5.331 1.00 81.81 119 VAL A C 1
ATOM 992 O O . VAL A 1 119 ? 12.991 2.432 -6.367 1.00 81.81 119 VAL A O 1
ATOM 995 N N . LEU A 1 120 ? 12.087 4.051 -5.102 1.00 75.69 120 LEU A N 1
ATOM 996 C CA . LEU A 1 120 ? 12.419 5.127 -6.041 1.00 75.69 120 LEU A CA 1
ATOM 997 C C . LEU A 1 120 ? 13.933 5.254 -6.228 1.00 75.69 120 LEU A C 1
ATOM 999 O O . LEU A 1 120 ? 14.393 5.266 -7.361 1.00 75.69 120 LEU A O 1
ATOM 1003 N N . HIS A 1 121 ? 14.705 5.246 -5.140 1.00 74.50 121 HIS A N 1
ATOM 1004 C CA . HIS A 1 121 ? 16.164 5.324 -5.225 1.00 74.50 121 HIS A CA 1
ATOM 1005 C C . HIS A 1 121 ? 16.800 4.133 -5.948 1.00 74.50 121 HIS A C 1
ATOM 1007 O O . HIS A 1 121 ? 17.756 4.323 -6.690 1.00 74.50 121 HIS A O 1
ATOM 1013 N N . VAL A 1 122 ? 16.278 2.916 -5.765 1.00 80.69 122 VAL A N 1
ATOM 1014 C CA . VAL A 1 122 ? 16.747 1.743 -6.523 1.00 80.69 122 VAL A CA 1
ATOM 1015 C C . VAL A 1 122 ? 16.471 1.926 -8.014 1.00 80.69 122 VAL A C 1
ATOM 1017 O O . VAL A 1 122 ? 17.377 1.753 -8.821 1.00 80.69 122 VAL A O 1
ATOM 1020 N N . ASN A 1 123 ? 15.264 2.369 -8.376 1.00 80.19 123 ASN A N 1
ATOM 1021 C CA . ASN A 1 123 ? 14.924 2.634 -9.775 1.00 80.19 123 ASN A CA 1
ATOM 1022 C C . ASN A 1 123 ? 15.807 3.736 -10.390 1.00 80.19 123 ASN A C 1
ATOM 1024 O O . ASN A 1 123 ? 16.162 3.647 -11.565 1.00 80.19 123 ASN A O 1
ATOM 1028 N N . ASP A 1 124 ? 16.161 4.767 -9.615 1.00 78.38 124 ASP A N 1
ATOM 1029 C CA . ASP A 1 124 ? 17.074 5.824 -10.058 1.00 78.38 124 ASP A CA 1
ATOM 1030 C C . ASP A 1 124 ? 18.478 5.259 -10.336 1.00 78.38 124 ASP A C 1
ATOM 1032 O O . ASP A 1 124 ? 19.081 5.592 -11.356 1.00 78.38 124 ASP A O 1
ATOM 1036 N N . ILE A 1 125 ? 18.984 4.377 -9.465 1.00 80.00 125 ILE A N 1
ATOM 1037 C CA . ILE A 1 125 ? 20.283 3.708 -9.643 1.00 80.00 125 ILE A CA 1
ATOM 1038 C C . ILE A 1 125 ? 20.268 2.824 -10.894 1.00 80.00 125 ILE A C 1
ATOM 1040 O O . ILE A 1 125 ? 21.169 2.944 -11.723 1.00 80.00 125 ILE A O 1
ATOM 1044 N N . ASP A 1 126 ? 19.241 1.992 -11.065 1.00 80.81 126 ASP A N 1
ATOM 1045 C CA . ASP A 1 126 ? 19.109 1.118 -12.238 1.00 80.81 126 ASP A CA 1
ATOM 1046 C C . ASP A 1 126 ? 19.065 1.938 -13.539 1.00 80.81 126 ASP A C 1
ATOM 1048 O O . ASP A 1 126 ? 19.721 1.596 -14.523 1.00 80.81 126 ASP A O 1
ATOM 1052 N N . CYS A 1 127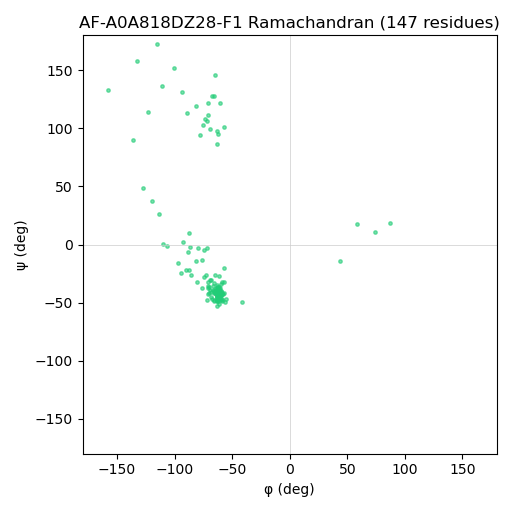 ? 18.373 3.082 -13.528 1.00 84.31 127 CYS A N 1
ATOM 1053 C CA . CYS A 1 127 ? 18.335 4.010 -14.659 1.00 84.31 127 CYS A CA 1
ATOM 1054 C C . CYS A 1 127 ? 19.727 4.571 -15.005 1.00 84.31 127 CYS A C 1
ATOM 1056 O O . CYS A 1 127 ? 20.088 4.659 -16.180 1.00 84.31 127 CYS A O 1
ATOM 1058 N N . VAL A 1 128 ? 20.525 4.936 -13.996 1.00 82.19 128 VAL A N 1
ATOM 1059 C CA . VAL A 1 128 ? 21.901 5.425 -14.200 1.00 82.19 128 VAL A CA 1
ATOM 1060 C C . VAL A 1 128 ? 22.806 4.319 -14.751 1.00 82.19 128 VAL A C 1
ATOM 1062 O O . VAL A 1 128 ? 23.622 4.590 -15.636 1.00 82.19 128 VAL A O 1
ATOM 1065 N N . ILE A 1 129 ? 22.647 3.077 -14.283 1.00 84.62 129 ILE A N 1
ATOM 1066 C CA . ILE A 1 129 ? 23.384 1.916 -14.808 1.00 84.62 129 ILE A CA 1
ATOM 1067 C C . ILE A 1 129 ? 23.057 1.715 -16.292 1.00 84.62 129 ILE A C 1
ATOM 1069 O O . ILE A 1 129 ? 23.977 1.701 -17.109 1.00 84.62 129 ILE A O 1
ATOM 1073 N N . GLU A 1 130 ? 21.772 1.676 -16.663 1.00 84.69 130 GLU A N 1
ATOM 1074 C CA . GLU A 1 130 ? 21.347 1.543 -18.066 1.00 84.69 130 GLU A CA 1
ATOM 1075 C C . GLU A 1 130 ? 21.921 2.661 -18.958 1.00 84.69 130 GLU A C 1
ATOM 1077 O O . GLU A 1 130 ? 22.369 2.408 -20.079 1.00 84.69 130 GLU A O 1
ATOM 1082 N N . GLN A 1 131 ? 21.929 3.911 -18.476 1.00 77.44 131 GLN A N 1
ATOM 1083 C CA . GLN A 1 131 ? 22.518 5.036 -19.215 1.00 77.44 131 GLN A CA 1
ATOM 1084 C C . GLN A 1 131 ? 24.027 4.879 -19.413 1.00 77.44 131 GLN A C 1
ATOM 1086 O O . GLN A 1 131 ? 24.546 5.188 -20.488 1.00 77.44 131 GLN A O 1
ATOM 1091 N N . THR A 1 132 ? 24.724 4.398 -18.389 1.00 86.69 132 THR A N 1
ATOM 1092 C CA . THR A 1 132 ? 26.175 4.210 -18.429 1.00 86.69 132 THR A CA 1
ATOM 1093 C C . THR A 1 132 ? 26.548 3.0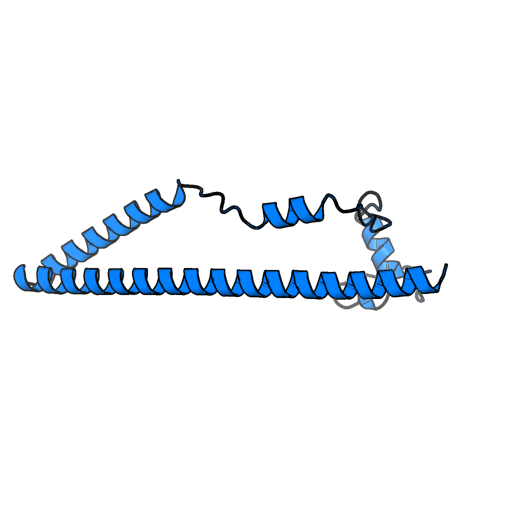85 -19.396 1.00 86.69 132 THR A C 1
ATOM 1095 O O . THR A 1 132 ? 27.413 3.275 -20.247 1.00 86.69 132 THR A O 1
ATOM 1098 N N . GLU A 1 133 ? 25.844 1.951 -19.346 1.00 86.69 133 GLU A N 1
ATOM 1099 C CA . GLU A 1 133 ? 26.047 0.825 -20.271 1.00 86.69 133 GLU A CA 1
ATOM 1100 C C . GLU A 1 133 ? 25.826 1.232 -21.733 1.00 86.69 133 GLU A C 1
ATOM 1102 O O . GLU A 1 133 ? 26.623 0.892 -22.607 1.00 86.69 133 GLU A O 1
ATOM 1107 N N . LEU A 1 134 ? 24.771 2.005 -22.008 1.00 84.88 134 LEU A N 1
ATOM 1108 C CA . LEU A 1 134 ? 24.511 2.528 -23.350 1.00 84.88 134 LEU A CA 1
ATOM 1109 C C . LEU A 1 134 ? 25.617 3.464 -23.841 1.00 84.88 134 LEU A C 1
ATOM 1111 O O . LEU A 1 134 ? 25.896 3.476 -25.037 1.00 84.88 134 LEU A O 1
ATOM 1115 N N . THR A 1 135 ? 26.222 4.244 -22.945 1.00 84.38 135 THR A N 1
ATOM 1116 C CA . THR A 1 135 ? 27.312 5.166 -23.295 1.00 84.38 135 THR A CA 1
ATOM 1117 C C . THR A 1 135 ? 28.554 4.381 -23.707 1.00 84.38 135 THR A C 1
ATOM 1119 O O . THR A 1 135 ? 29.073 4.615 -24.791 1.00 84.38 135 THR A O 1
ATOM 1122 N N . PHE A 1 136 ? 28.935 3.361 -22.932 1.00 85.38 136 PHE A N 1
ATOM 1123 C CA . PHE A 1 136 ? 30.051 2.480 -23.287 1.00 85.38 136 PHE A CA 1
ATOM 1124 C C . PHE A 1 136 ? 29.855 1.775 -24.635 1.00 85.38 136 PHE A C 1
ATOM 1126 O O . PHE A 1 136 ? 30.771 1.734 -25.446 1.00 85.38 136 PHE A O 1
ATOM 1133 N N . ILE A 1 137 ? 28.649 1.269 -24.915 1.00 86.88 137 ILE A N 1
ATOM 1134 C CA . ILE A 1 137 ? 28.359 0.629 -26.210 1.00 86.88 137 ILE A CA 1
ATOM 1135 C C . ILE A 1 137 ? 28.505 1.622 -27.371 1.00 86.88 137 ILE A C 1
ATOM 1137 O O . ILE A 1 137 ? 28.907 1.230 -28.464 1.00 86.88 137 ILE A O 1
ATOM 1141 N N . LEU A 1 138 ? 28.122 2.886 -27.171 1.00 81.12 138 LEU A N 1
ATOM 1142 C CA . LEU A 1 138 ? 28.248 3.911 -28.206 1.00 81.12 138 LEU A CA 1
ATOM 1143 C C . LEU A 1 138 ? 29.712 4.277 -28.453 1.00 81.12 138 LEU A C 1
ATOM 1145 O O . LEU A 1 138 ? 30.096 4.353 -29.616 1.00 81.12 138 LEU A O 1
ATOM 1149 N N . ASP A 1 139 ? 30.511 4.413 -27.396 1.00 85.25 139 ASP A N 1
ATOM 1150 C CA . ASP A 1 139 ? 31.946 4.689 -27.505 1.00 85.25 139 ASP A CA 1
ATOM 1151 C C . ASP A 1 139 ? 32.673 3.557 -28.264 1.00 85.25 139 ASP A C 1
ATOM 1153 O O . ASP A 1 139 ? 33.435 3.826 -29.193 1.00 85.25 139 ASP A O 1
ATOM 1157 N N . ASP A 1 140 ? 32.354 2.288 -27.972 1.00 87.69 140 ASP A N 1
ATOM 1158 C CA . ASP A 1 140 ? 32.902 1.127 -28.696 1.00 87.69 140 ASP A CA 1
ATOM 1159 C C . ASP A 1 140 ? 32.525 1.133 -30.192 1.00 87.69 140 ASP A C 1
ATOM 1161 O O . ASP A 1 140 ? 33.308 0.730 -31.057 1.00 87.69 140 ASP A O 1
ATOM 1165 N N . VAL A 1 141 ? 31.298 1.551 -30.523 1.00 82.31 141 VAL A N 1
ATOM 1166 C CA . VAL A 1 141 ? 30.833 1.637 -31.916 1.00 82.31 141 VAL A CA 1
ATOM 1167 C C . VAL A 1 141 ? 31.526 2.781 -32.649 1.00 82.31 141 VAL A C 1
ATOM 1169 O O . VAL A 1 141 ? 31.936 2.579 -33.794 1.00 82.31 141 VAL A O 1
ATOM 1172 N N . ASP A 1 142 ? 31.673 3.941 -32.011 1.00 79.62 142 ASP A N 1
ATOM 1173 C CA . ASP A 1 142 ? 32.359 5.097 -32.587 1.00 79.62 142 ASP A CA 1
ATOM 1174 C C . ASP A 1 142 ? 33.843 4.760 -32.856 1.00 79.62 142 ASP A C 1
ATOM 1176 O O . ASP A 1 142 ? 34.325 5.008 -33.963 1.00 79.62 142 ASP A O 1
ATOM 1180 N N . GLU A 1 143 ? 34.527 4.042 -31.952 1.00 80.38 143 GLU A N 1
ATOM 1181 C CA . GLU A 1 143 ? 35.892 3.534 -32.195 1.00 80.38 143 GLU A CA 1
ATOM 1182 C C . GLU A 1 143 ? 35.988 2.572 -33.395 1.00 80.38 143 GLU A C 1
ATOM 1184 O O . GLU A 1 143 ? 36.985 2.563 -34.124 1.00 80.38 143 GLU A O 1
ATOM 1189 N N . ILE A 1 144 ? 34.983 1.715 -33.606 1.00 78.50 144 ILE A N 1
ATOM 1190 C CA . ILE A 1 144 ? 34.958 0.793 -34.754 1.00 78.50 144 ILE A CA 1
ATOM 1191 C C . ILE A 1 144 ? 34.708 1.560 -36.056 1.00 78.50 144 ILE A C 1
ATOM 1193 O O . ILE A 1 144 ? 35.267 1.194 -37.092 1.00 78.50 144 ILE A O 1
ATOM 1197 N N . VAL A 1 145 ? 33.868 2.596 -36.030 1.00 78.62 145 VAL A N 1
ATOM 1198 C CA . VAL A 1 145 ? 33.602 3.442 -37.201 1.00 78.62 145 VAL A CA 1
ATOM 1199 C C . VAL A 1 145 ? 34.861 4.214 -37.593 1.00 78.62 145 VAL A C 1
ATOM 1201 O O . VAL A 1 145 ? 35.261 4.126 -38.751 1.00 78.62 145 VAL A O 1
ATOM 1204 N N . GLU A 1 146 ? 35.544 4.850 -36.638 1.00 75.56 146 GLU A N 1
ATOM 1205 C CA . GLU A 1 146 ? 36.793 5.589 -36.889 1.00 75.56 146 GLU A CA 1
ATOM 1206 C C . GLU A 1 146 ? 37.926 4.702 -37.431 1.00 75.56 146 GLU A C 1
ATOM 1208 O O . GLU A 1 146 ? 38.797 5.175 -38.154 1.00 75.56 146 GLU A O 1
ATOM 1213 N N . ARG A 1 147 ? 37.929 3.400 -37.117 1.00 70.25 147 ARG A N 1
ATOM 1214 C CA . ARG A 1 147 ? 38.948 2.453 -37.605 1.00 70.25 147 ARG A CA 1
ATOM 1215 C C . ARG A 1 147 ? 38.692 1.937 -39.029 1.00 70.25 147 ARG A C 1
ATOM 1217 O O . ARG A 1 147 ? 39.573 1.293 -39.598 1.00 70.25 147 ARG A O 1
ATOM 1224 N N . ASN A 1 148 ? 37.487 2.136 -39.562 1.00 64.31 148 ASN A N 1
ATOM 1225 C CA . ASN A 1 148 ? 37.070 1.657 -40.884 1.00 64.31 148 ASN A CA 1
ATOM 1226 C C . ASN A 1 148 ? 36.976 2.778 -41.941 1.00 64.31 148 ASN A C 1
ATOM 1228 O O . ASN A 1 148 ? 36.657 2.473 -43.094 1.00 64.31 148 ASN A O 1
ATOM 1232 N N . GLU A 1 149 ? 37.241 4.031 -41.562 1.00 54.72 149 GLU A N 1
ATOM 1233 C CA . GLU A 1 149 ? 37.469 5.177 -42.462 1.00 54.72 149 GLU A CA 1
ATOM 1234 C C . GLU A 1 149 ? 38.964 5.354 -42.777 1.00 54.72 149 GLU A C 1
ATOM 1236 O O . GLU A 1 149 ? 39.267 5.735 -43.933 1.00 54.72 149 GLU A O 1
#

InterPro domains:
  IPR001628 Zinc finger, nuclear hormone receptor-type [PF00105] (3-34)
  IPR013088 Zinc finger, NHR/GATA-type [G3DSA:3.30.50.10] (1-65)
  IPR035500 Nuclear hormone receptor-like domain superfamily [SSF48508] (61-125)
  IPR050234 Nuclear hormone receptor family NR1 subfamily [PTHR24082] (4-42)

Organism: NCBI:txid392032

Mean predicted aligned error: 18.42 Å

Nearest PDB structures (foldseek):
  6l6q-assembly1_A  TM=8.033E-01  e=1.071E-01  Homo sapiens
  2a66-assembly1_A  TM=6.504E-01  e=8.085E-02  Homo sapiens

Sequence (149 aa):
MLICNFYGQCEISMKNRHACPACRLAKCFKWGMTTDKFRPSRQIKPKTIISLRLQARCQPERDLTNPIHILEIQNKYAEVAWKYLLYRYCYRESVKRFLNLIIWLTSINILLAHARTLVLHVNDIDCVIEQTELTFILDDVDEIVERNE

Radius of gyration: 30.08 Å; Cα contacts (8 Å, |Δi|>4): 28; chains: 1; bounding box: 59×45×78 Å

pLDDT: mean 78.89, std 15.48, range [43.0, 96.19]

Foldseek 3Di:
DFDDPPPLPDDDDPVCCVVGVSNVVVVCVVVPDDCPPVPVDPPVPPDDVVVVVVVVVPDDPDPVVVVVVVVVVVVVVLVVLLVVLVVPDPPVVSVVVSVVVVVVVVVVVVVVVVVVVVVVVVVVVVVVVVVVVVVVVVVVVVVVVVVVD

Secondary structure (DSSP, 8-state):
----SSTT-----TTTTTT-HHHHHHHHHHTT--GGG---S-----SSHHHHHHHTTS-----THHHHHHHHHHHHHHHHHHHHHHHHS-HHHHHHHHHHHHHHHHHHHHHHHHHHHHHHHHHHHHHHHHHHHHHHHHHHHHHHHHTT-

Solvent-accessible surface area (backbone atoms only — not comparable to full-atom values): 8936 Å² total; per-residue (Å²): 134,78,74,53,96,62,85,67,70,64,83,77,44,95,87,48,43,80,80,36,62,32,38,40,52,53,49,44,46,76,72,66,57,68,69,85,80,57,73,93,59,89,73,76,70,79,81,67,58,63,62,58,55,59,56,68,76,72,64,83,82,77,68,71,71,58,62,57,56,52,50,55,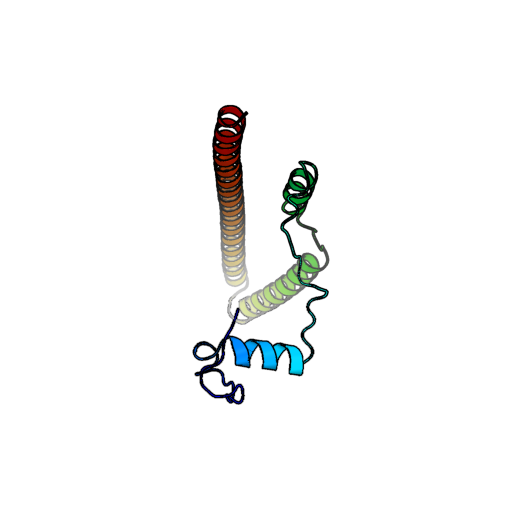53,50,50,52,52,51,52,53,54,50,55,50,33,52,75,74,36,58,66,74,58,24,52,55,54,51,50,52,50,50,52,53,53,50,53,49,51,52,52,51,51,52,51,51,52,50,52,51,53,50,53,52,50,54,52,51,50,54,55,51,55,53,49,53,55,47,54,56,48,52,55,54,53,68,72,74,111